Protein AF-A0A8H5HYP6-F1 (afdb_monomer_lite)

InterPro domains:
  IPR029052 Metallo-dependent phosphatase-like [G3DSA:3.60.21.10] (16-149)
  IPR029052 Metallo-dependent phosphatase-like [SSF56300] (52-148)
  IPR051693 UPF0046 metallophosphoesterase [PTHR12905] (37-146)

Structure (mmCIF, N/CA/C/O backbone):
data_AF-A0A8H5HYP6-F1
#
_entry.id   AF-A0A8H5HYP6-F1
#
loop_
_atom_site.group_PDB
_atom_site.id
_atom_site.type_symbol
_atom_site.label_atom_id
_atom_site.label_alt_id
_atom_site.label_comp_id
_atom_site.label_asym_id
_atom_site.label_entity_id
_atom_site.label_seq_id
_atom_site.pdbx_PDB_ins_code
_atom_site.Cartn_x
_atom_site.C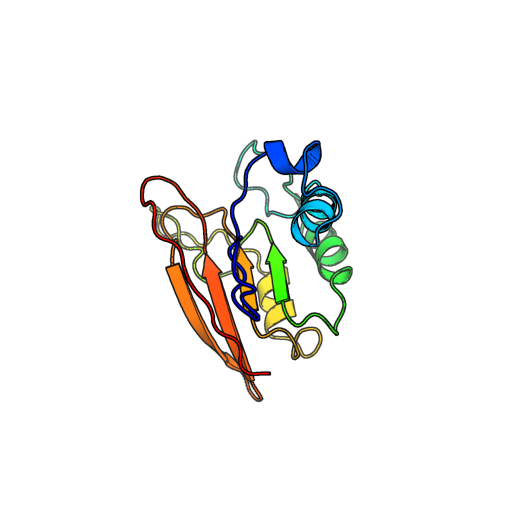artn_y
_atom_site.Cartn_z
_atom_site.occupancy
_atom_site.B_iso_or_equiv
_atom_site.auth_seq_id
_atom_site.auth_comp_id
_atom_site.auth_asym_id
_atom_site.auth_atom_id
_atom_site.pdbx_PDB_model_num
ATOM 1 N N . MET A 1 1 ? -32.760 19.272 -6.208 1.00 28.70 1 MET A N 1
ATOM 2 C CA . MET A 1 1 ? -33.193 18.276 -5.206 1.00 28.70 1 MET A CA 1
ATOM 3 C C . MET A 1 1 ? -32.388 17.006 -5.461 1.00 28.70 1 MET A C 1
ATOM 5 O O . MET A 1 1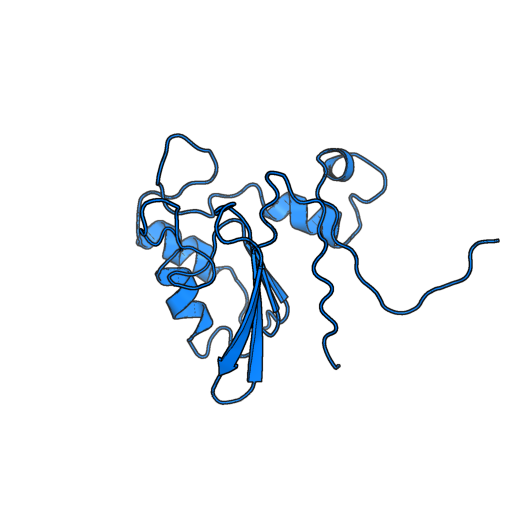 ? -32.706 16.272 -6.381 1.00 28.70 1 MET A O 1
ATOM 9 N N . LEU A 1 2 ? -31.257 16.844 -4.766 1.00 21.44 2 LEU A N 1
ATOM 10 C CA . LEU A 1 2 ? -30.327 15.718 -4.924 1.00 21.44 2 LEU A CA 1
ATOM 11 C C . LEU A 1 2 ? -30.282 14.972 -3.594 1.00 21.44 2 LEU A C 1
ATOM 13 O O . LEU A 1 2 ? -29.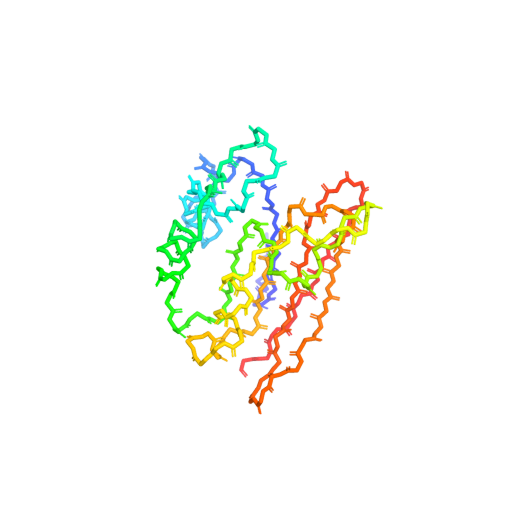960 15.542 -2.552 1.00 21.44 2 LEU A O 1
ATOM 17 N N . THR A 1 3 ? -30.717 13.724 -3.647 1.00 22.09 3 THR A N 1
ATOM 18 C CA . THR A 1 3 ? -30.974 12.865 -2.500 1.00 22.09 3 THR A CA 1
ATOM 19 C C . THR A 1 3 ? -29.663 12.415 -1.859 1.00 22.09 3 THR A C 1
ATOM 21 O O . THR A 1 3 ? -28.717 12.010 -2.532 1.00 22.09 3 THR A O 1
ATOM 24 N N . ARG A 1 4 ? -29.621 12.507 -0.530 1.00 28.45 4 ARG A N 1
ATOM 25 C CA . ARG A 1 4 ? -28.513 12.122 0.347 1.00 28.45 4 ARG A CA 1
ATOM 26 C C . ARG A 1 4 ? -28.198 10.627 0.198 1.00 28.45 4 ARG A C 1
ATOM 28 O O . ARG A 1 4 ? -29.042 9.812 0.553 1.00 28.45 4 ARG A O 1
ATOM 35 N N . PHE A 1 5 ? -26.977 10.266 -0.197 1.00 27.28 5 PHE A N 1
ATOM 36 C CA . PHE A 1 5 ? -26.463 8.904 -0.017 1.00 27.28 5 PHE A CA 1
ATOM 37 C C . PHE A 1 5 ? -25.418 8.883 1.102 1.00 27.28 5 PHE A C 1
ATOM 39 O O . PHE A 1 5 ? -24.333 9.448 0.996 1.00 27.28 5 PHE A O 1
ATOM 46 N N . LYS A 1 6 ? -25.795 8.252 2.220 1.00 31.09 6 LYS A N 1
ATOM 47 C CA . LYS A 1 6 ? -24.849 7.726 3.206 1.00 31.09 6 LYS A CA 1
ATOM 48 C C . LYS A 1 6 ? -24.131 6.538 2.550 1.00 31.09 6 LYS A C 1
ATOM 50 O O . LYS A 1 6 ? -24.820 5.638 2.087 1.00 31.09 6 LYS A O 1
ATOM 55 N N . ARG A 1 7 ? -22.795 6.528 2.644 1.00 35.84 7 ARG A N 1
ATOM 56 C CA . ARG A 1 7 ? -21.858 5.437 2.295 1.00 35.84 7 ARG A CA 1
ATOM 57 C C . ARG A 1 7 ? -21.709 5.152 0.791 1.00 35.84 7 ARG A C 1
ATOM 59 O O . ARG A 1 7 ? -22.684 4.936 0.087 1.00 35.84 7 ARG A O 1
ATOM 66 N N . GLY A 1 8 ? -20.458 5.150 0.326 1.00 29.05 8 GLY A N 1
ATOM 67 C CA . GLY A 1 8 ? -20.079 4.857 -1.060 1.00 29.05 8 GLY A CA 1
ATOM 68 C C . GLY A 1 8 ? -19.007 5.824 -1.554 1.00 29.05 8 GLY A C 1
ATOM 69 O O . GLY A 1 8 ? -19.320 6.842 -2.166 1.00 29.05 8 GLY A O 1
ATOM 70 N N . MET A 1 9 ? -17.742 5.547 -1.232 1.00 27.98 9 MET A N 1
ATOM 71 C CA . MET A 1 9 ? -16.616 6.361 -1.692 1.00 27.98 9 MET A CA 1
ATOM 72 C C . MET A 1 9 ? -16.183 5.906 -3.088 1.00 27.98 9 MET A C 1
ATOM 74 O O . MET A 1 9 ? -15.790 4.760 -3.284 1.00 27.98 9 MET A O 1
ATOM 78 N N . PHE A 1 10 ? -16.235 6.834 -4.040 1.00 28.28 10 PHE A N 1
ATOM 79 C CA . PHE A 1 10 ? -15.635 6.724 -5.367 1.00 28.28 10 PHE A CA 1
ATOM 80 C C . PHE A 1 10 ? -14.303 7.475 -5.362 1.00 28.28 10 PHE A C 1
ATOM 82 O O . PHE A 1 10 ? -14.234 8.587 -4.837 1.00 28.28 10 PHE A O 1
ATOM 89 N N . VAL A 1 11 ? -13.260 6.916 -5.979 1.00 32.00 11 VAL A N 1
ATOM 90 C CA . VAL A 1 11 ? -11.985 7.623 -6.165 1.00 32.00 11 VAL A CA 1
ATOM 91 C C . VAL A 1 11 ? -11.778 7.902 -7.650 1.00 32.00 11 VAL A C 1
ATOM 93 O O . VAL A 1 11 ? -11.619 6.990 -8.454 1.00 32.00 11 VAL A O 1
ATOM 96 N N . ILE A 1 12 ? -11.794 9.189 -8.002 1.00 32.31 12 ILE A N 1
ATOM 97 C CA . ILE A 1 12 ? -11.445 9.721 -9.323 1.00 32.31 12 ILE A CA 1
ATOM 98 C C . ILE A 1 12 ? -10.181 10.558 -9.132 1.00 32.31 12 ILE A C 1
ATOM 100 O O . ILE A 1 12 ? -10.207 11.545 -8.399 1.00 32.31 12 ILE A O 1
ATOM 104 N N . THR A 1 13 ? -9.078 10.201 -9.790 1.00 35.47 13 THR A N 1
ATOM 105 C CA . THR A 1 13 ? -7.846 10.999 -9.743 1.00 35.47 13 THR A CA 1
ATOM 106 C C . THR A 1 13 ? -7.783 11.911 -10.974 1.00 35.47 13 THR A C 1
ATOM 108 O O . THR A 1 13 ? -7.691 11.477 -12.119 1.00 35.47 13 THR A O 1
ATOM 111 N N . SER A 1 14 ? -7.896 13.222 -10.755 1.00 38.00 14 SER A N 1
ATOM 112 C CA . SER A 1 14 ? -7.672 14.253 -11.776 1.00 38.00 14 SER A CA 1
ATOM 113 C C . SER A 1 14 ? -6.966 15.442 -11.139 1.00 38.00 14 SER A C 1
ATOM 115 O O . SER A 1 14 ? -7.367 15.899 -10.068 1.00 38.00 14 SER A O 1
ATOM 117 N N . LYS A 1 15 ? -5.956 15.995 -11.829 1.00 40.00 15 LYS A N 1
ATOM 118 C CA . LYS A 1 15 ? -5.209 17.203 -11.418 1.00 40.00 15 LYS A CA 1
ATOM 119 C C . LYS A 1 15 ? -6.108 18.408 -11.089 1.00 40.00 15 LYS A C 1
ATOM 121 O O . LYS A 1 15 ? -5.671 19.310 -10.383 1.00 40.00 15 LYS A O 1
ATOM 126 N N . ARG A 1 16 ? -7.369 18.430 -11.545 1.00 38.84 16 ARG A N 1
ATOM 127 C CA . ARG A 1 16 ? -8.336 19.495 -11.215 1.00 38.84 16 ARG A CA 1
ATOM 128 C C . ARG A 1 16 ? -8.699 19.569 -9.725 1.00 38.84 16 ARG A C 1
ATOM 130 O O . ARG A 1 16 ? -9.097 20.637 -9.276 1.00 38.84 16 ARG A O 1
ATOM 137 N N . PHE A 1 17 ? -8.526 18.494 -8.951 1.00 45.41 17 PHE A N 1
ATOM 138 C CA . PHE A 1 17 ? -8.852 18.480 -7.516 1.00 45.41 17 PHE A CA 1
ATOM 139 C C . PHE A 1 17 ? -7.786 19.115 -6.614 1.00 45.41 17 PHE A C 1
ATOM 141 O O . PHE A 1 17 ? -8.057 19.353 -5.441 1.00 45.41 17 PHE A O 1
ATOM 148 N N . VAL A 1 18 ? -6.604 19.436 -7.153 1.00 45.97 18 VAL A N 1
ATOM 149 C CA . VAL A 1 18 ? -5.513 20.083 -6.398 1.00 45.97 18 VAL A CA 1
ATOM 150 C C . VAL A 1 18 ? -5.785 21.568 -6.158 1.00 45.97 18 VAL A C 1
ATOM 152 O O . VAL A 1 18 ? -5.362 22.108 -5.143 1.00 45.97 18 VAL A O 1
ATOM 155 N N . ASN A 1 19 ? -6.543 22.208 -7.055 1.00 45.78 19 ASN A N 1
ATOM 156 C CA . ASN A 1 19 ? -6.823 23.649 -7.016 1.00 45.78 19 ASN A CA 1
ATOM 157 C C . ASN A 1 19 ? -8.319 23.993 -7.192 1.00 45.78 19 ASN A C 1
ATOM 159 O O . ASN A 1 19 ? -8.665 25.162 -7.324 1.00 45.78 19 ASN A O 1
ATOM 163 N N . GLY A 1 20 ? -9.206 22.992 -7.237 1.00 51.88 20 GLY A N 1
ATOM 164 C CA . GLY A 1 20 ? -10.639 23.156 -7.513 1.00 51.88 20 GLY A CA 1
ATOM 165 C C . GLY A 1 20 ? -11.559 22.788 -6.339 1.00 51.88 20 GLY A C 1
ATOM 166 O O . GLY A 1 20 ? -11.088 22.421 -5.261 1.00 51.88 20 GLY A O 1
ATOM 167 N N . PRO A 1 21 ? -12.891 22.850 -6.521 1.00 44.88 21 PRO A N 1
ATOM 168 C CA . PRO A 1 21 ? -13.843 22.381 -5.516 1.00 44.88 21 PRO A CA 1
ATOM 169 C C . PRO A 1 21 ? -13.564 20.907 -5.181 1.00 44.88 21 PRO A C 1
ATOM 171 O O . PRO A 1 21 ? -13.686 20.029 -6.033 1.00 44.88 21 PRO A O 1
ATOM 174 N N . GLY A 1 22 ? -13.127 20.652 -3.945 1.00 50.59 22 GLY A N 1
ATOM 175 C CA . GLY A 1 22 ? -12.670 19.336 -3.491 1.00 50.59 22 GLY A CA 1
ATOM 176 C C . GLY A 1 22 ? -11.296 19.327 -2.809 1.00 50.59 22 GLY A C 1
ATOM 177 O O . GLY A 1 22 ? -10.957 18.336 -2.172 1.00 50.59 22 GLY A O 1
ATOM 178 N N . THR A 1 23 ? -10.535 20.423 -2.848 1.00 56.62 23 THR A N 1
ATOM 179 C CA . THR A 1 23 ? -9.228 20.557 -2.166 1.00 56.62 23 THR A CA 1
ATOM 180 C C . THR A 1 23 ? -9.264 20.306 -0.658 1.00 56.62 23 THR A C 1
ATOM 182 O O . THR A 1 23 ? -8.310 19.764 -0.107 1.00 56.62 23 THR A O 1
ATOM 185 N N . ASN A 1 24 ? -10.371 20.653 0.004 1.00 59.59 24 ASN A N 1
ATOM 186 C CA . ASN A 1 24 ? -10.582 20.414 1.438 1.00 59.59 24 ASN A CA 1
ATOM 187 C C . ASN A 1 24 ? -11.201 19.041 1.749 1.00 59.59 24 ASN A C 1
ATOM 189 O O . ASN A 1 24 ? -11.448 18.733 2.911 1.00 59.59 24 ASN A O 1
ATOM 193 N N . THR A 1 25 ? -11.491 18.222 0.735 1.00 58.81 25 THR A N 1
ATOM 194 C CA . THR A 1 25 ? -11.939 16.840 0.959 1.00 58.81 25 THR A CA 1
ATOM 195 C C . THR A 1 25 ? -10.754 15.971 1.367 1.00 58.81 25 THR A C 1
ATOM 197 O O . THR A 1 25 ? -9.608 16.314 1.075 1.00 58.81 25 THR A O 1
ATOM 200 N N . LEU A 1 26 ? -11.026 14.811 1.973 1.00 54.19 26 LEU A N 1
ATOM 201 C CA . LEU A 1 26 ? -10.000 13.806 2.268 1.00 54.19 26 LEU A CA 1
ATOM 202 C C . LEU A 1 26 ? -9.132 13.516 1.031 1.00 54.19 26 LEU A C 1
ATOM 204 O O . LEU A 1 26 ? -7.915 13.470 1.134 1.00 54.19 26 LEU A O 1
ATOM 208 N N . VAL A 1 27 ? -9.741 13.426 -0.156 1.00 53.25 27 VAL A N 1
ATOM 209 C CA . VAL A 1 27 ? -9.029 13.223 -1.427 1.00 53.25 27 VAL A CA 1
ATOM 210 C C . VAL A 1 27 ? -8.117 14.408 -1.762 1.00 53.25 27 VAL A C 1
ATOM 212 O O . VAL A 1 27 ? -6.961 14.203 -2.114 1.00 53.25 27 VAL A O 1
ATOM 215 N N . GLY A 1 28 ? -8.594 15.646 -1.620 1.00 53.16 28 GLY A N 1
ATOM 216 C CA . GLY A 1 28 ? -7.784 16.845 -1.868 1.00 53.16 28 GLY A CA 1
ATOM 217 C C . GLY A 1 28 ? -6.599 16.991 -0.906 1.00 53.16 28 G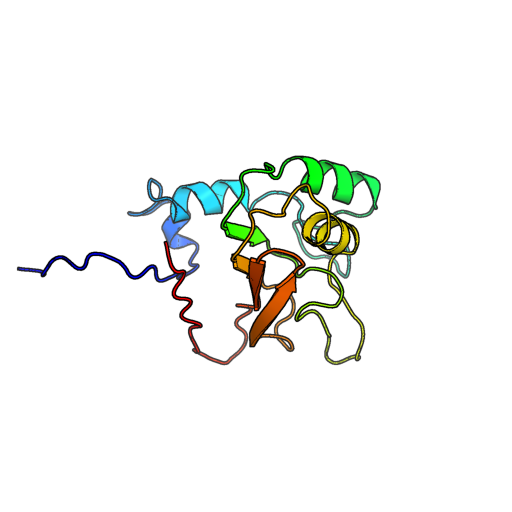LY A C 1
ATOM 218 O O . GLY A 1 28 ? -5.507 17.377 -1.322 1.00 53.16 28 GLY A O 1
ATOM 219 N N . GLN A 1 29 ? -6.783 16.611 0.361 1.00 59.16 29 GLN A N 1
ATOM 220 C CA . GLN A 1 29 ? -5.714 16.574 1.365 1.00 59.16 29 GLN A CA 1
ATOM 221 C C . GLN A 1 29 ? -4.708 15.450 1.091 1.00 59.16 29 GLN A C 1
ATOM 223 O O . GLN A 1 29 ? -3.500 15.662 1.192 1.00 59.16 29 GLN A O 1
ATOM 228 N N . LEU A 1 30 ? -5.200 14.278 0.686 1.00 56.59 30 LEU A N 1
ATOM 229 C CA . LEU A 1 30 ? -4.384 13.129 0.312 1.00 56.59 30 LEU A CA 1
ATOM 230 C C . LEU A 1 30 ? -3.501 13.433 -0.903 1.00 56.59 30 LEU A C 1
ATOM 232 O O . LEU A 1 30 ? -2.314 13.124 -0.875 1.00 56.59 30 LEU A O 1
ATOM 236 N N . VAL A 1 31 ? -4.024 14.109 -1.935 1.00 52.84 31 VAL A N 1
ATOM 237 C CA . VAL A 1 31 ? -3.229 14.481 -3.121 1.00 52.84 31 VAL A CA 1
ATOM 238 C C . VAL A 1 31 ? -2.022 15.356 -2.758 1.00 52.84 31 VAL A C 1
ATOM 240 O O . VAL A 1 31 ? -0.955 15.151 -3.328 1.00 52.84 31 VAL A O 1
ATOM 243 N N . LYS A 1 32 ? -2.130 16.243 -1.758 1.00 49.72 32 LYS A N 1
ATOM 244 C CA . LYS A 1 32 ? -0.982 17.031 -1.266 1.00 49.72 32 LYS A CA 1
ATOM 245 C C . LYS A 1 32 ? 0.108 16.177 -0.601 1.00 49.72 32 LYS A C 1
ATOM 247 O O . LYS A 1 32 ? 1.264 16.581 -0.586 1.00 49.72 32 LYS A O 1
ATOM 252 N N . HIS A 1 33 ? -0.241 15.011 -0.055 1.00 51.44 33 HIS A N 1
ATOM 253 C CA . HIS A 1 33 ? 0.719 14.062 0.523 1.00 51.44 33 HIS A CA 1
ATOM 254 C C . HIS A 1 33 ? 1.371 13.145 -0.527 1.00 51.44 33 HIS A C 1
ATOM 256 O O . HIS A 1 33 ? 2.469 12.645 -0.296 1.00 51.44 33 HIS A O 1
ATOM 262 N N . PHE A 1 34 ? 0.739 12.951 -1.692 1.00 49.84 34 PHE A N 1
ATOM 263 C CA . PHE A 1 34 ? 1.236 12.075 -2.764 1.00 49.84 34 PHE A CA 1
ATOM 264 C C . PHE A 1 34 ? 2.390 12.651 -3.598 1.00 49.84 34 PHE A C 1
ATOM 266 O O . PHE A 1 34 ? 2.951 11.932 -4.421 1.00 49.84 34 PHE A O 1
ATOM 273 N N . GLU A 1 35 ? 2.784 13.908 -3.384 1.00 49.59 35 GLU A N 1
ATOM 274 C CA . GLU A 1 35 ? 3.875 14.572 -4.119 1.00 49.59 35 GLU A CA 1
ATOM 275 C C . GLU A 1 35 ? 5.278 14.319 -3.517 1.00 49.59 35 GLU A C 1
ATOM 277 O O . GLU A 1 35 ? 6.217 15.074 -3.763 1.00 49.59 35 GLU A O 1
ATOM 282 N N . GLN A 1 36 ? 5.465 13.258 -2.726 1.00 56.41 36 GLN A N 1
ATOM 283 C CA . GLN A 1 36 ? 6.766 12.876 -2.152 1.00 56.41 36 GLN A CA 1
ATOM 284 C C . GLN A 1 36 ? 7.339 11.627 -2.839 1.00 56.41 36 GLN A C 1
ATOM 286 O O . GLN A 1 36 ? 6.598 10.844 -3.432 1.00 56.41 36 GLN A O 1
ATOM 291 N N . LYS A 1 37 ? 8.669 11.424 -2.774 1.00 57.72 37 LYS A N 1
ATOM 292 C CA . LYS A 1 37 ? 9.304 10.167 -3.219 1.00 57.72 37 LYS A CA 1
ATOM 293 C C . LYS A 1 37 ? 8.584 8.985 -2.559 1.00 57.72 37 LYS A C 1
ATOM 295 O O . LYS A 1 37 ? 8.454 8.961 -1.344 1.00 57.72 37 LYS A O 1
ATOM 300 N N . ALA A 1 38 ? 8.112 8.029 -3.354 1.00 61.88 38 ALA A N 1
ATOM 301 C CA . ALA A 1 38 ? 7.272 6.926 -2.882 1.00 61.88 38 ALA A CA 1
ATOM 302 C C . ALA A 1 38 ? 7.407 5.646 -3.732 1.00 61.88 38 ALA A C 1
ATOM 304 O O . ALA A 1 38 ? 6.594 4.726 -3.602 1.00 61.88 38 ALA A O 1
ATOM 305 N N . SER A 1 39 ? 8.409 5.574 -4.617 1.00 57.53 39 SER A N 1
ATOM 306 C CA . SER A 1 39 ? 8.593 4.439 -5.533 1.00 57.53 39 SER A CA 1
ATOM 307 C C . SER A 1 39 ? 10.050 4.014 -5.677 1.00 57.53 39 SER A C 1
ATOM 309 O O . SER A 1 39 ? 10.906 4.887 -5.733 1.00 57.53 39 SER A O 1
ATOM 311 N N . PRO A 1 40 ? 10.375 2.716 -5.787 1.00 66.94 40 PRO A N 1
ATOM 312 C CA . PRO A 1 40 ? 11.719 2.298 -6.151 1.00 66.94 40 PRO A CA 1
ATOM 313 C C . PRO A 1 40 ? 12.100 2.836 -7.531 1.00 66.94 40 PRO A C 1
ATOM 315 O O . PRO A 1 40 ? 11.266 2.934 -8.440 1.00 66.94 40 PRO A O 1
ATOM 318 N N . ARG A 1 41 ? 13.374 3.189 -7.704 1.00 70.44 41 ARG A N 1
ATOM 319 C CA . ARG A 1 41 ? 13.862 3.692 -8.984 1.00 70.44 41 ARG A CA 1
ATOM 320 C C . ARG A 1 41 ? 13.957 2.574 -10.024 1.00 70.44 41 ARG A C 1
ATOM 322 O O . ARG A 1 41 ? 14.854 1.738 -9.968 1.00 70.44 41 ARG A O 1
ATOM 329 N N . HIS A 1 42 ? 13.059 2.602 -11.006 1.00 62.72 42 HIS A N 1
ATOM 330 C CA . HIS A 1 42 ? 13.062 1.685 -12.154 1.00 62.72 42 HIS A CA 1
ATOM 331 C C . HIS A 1 42 ? 13.259 2.401 -13.497 1.00 62.72 42 HIS A C 1
ATOM 333 O O . HIS A 1 42 ? 13.482 1.748 -14.515 1.00 62.72 42 HIS A O 1
ATOM 339 N N . SER A 1 43 ? 13.178 3.735 -13.519 1.00 63.78 43 SER A N 1
ATOM 340 C CA . SER A 1 43 ? 13.284 4.543 -14.736 1.00 63.78 43 SER A CA 1
ATOM 341 C C . SER A 1 43 ? 13.733 5.977 -14.413 1.00 63.78 43 SER A C 1
ATOM 343 O O . SER A 1 43 ? 14.290 6.253 -13.350 1.00 63.78 43 SER A O 1
ATOM 345 N N . THR A 1 44 ? 13.534 6.911 -15.343 1.00 62.94 44 THR A N 1
ATOM 346 C CA . THR A 1 44 ? 13.760 8.354 -15.149 1.00 62.94 44 THR A CA 1
ATOM 347 C C . THR A 1 44 ? 12.539 9.086 -14.570 1.00 62.94 44 THR A C 1
ATOM 349 O O . THR A 1 44 ? 12.507 10.314 -14.565 1.00 62.94 44 THR A O 1
ATOM 352 N N . GLY A 1 45 ? 11.523 8.354 -14.095 1.00 54.56 45 GLY A N 1
ATOM 353 C CA . GLY A 1 45 ? 10.291 8.923 -13.544 1.00 54.56 45 GLY A CA 1
ATOM 354 C C . GLY A 1 45 ? 10.481 9.684 -12.223 1.00 54.56 45 GLY A C 1
ATOM 355 O O . GLY A 1 45 ? 11.411 9.430 -11.460 1.00 54.56 45 GLY A O 1
ATOM 356 N N . ALA A 1 46 ? 9.570 10.620 -11.945 1.00 55.31 46 ALA A N 1
ATOM 357 C CA . ALA A 1 46 ? 9.544 11.389 -10.699 1.00 55.31 46 ALA A CA 1
ATOM 358 C C . ALA A 1 46 ? 9.101 10.537 -9.491 1.00 55.31 46 ALA A C 1
ATOM 360 O O . ALA A 1 46 ? 8.547 9.450 -9.650 1.00 55.31 46 ALA A O 1
ATOM 361 N N . PHE A 1 47 ? 9.324 11.059 -8.278 1.00 62.34 47 PHE A N 1
ATOM 362 C CA . PHE A 1 47 ? 8.929 10.441 -7.001 1.00 62.34 47 PHE A CA 1
ATOM 363 C C . PHE A 1 47 ? 9.556 9.064 -6.734 1.00 62.34 47 PHE A C 1
ATOM 365 O O . PHE A 1 47 ? 8.982 8.235 -6.021 1.00 62.34 47 PHE A O 1
ATOM 372 N N . GLN A 1 48 ? 10.752 8.833 -7.279 1.00 68.12 48 GLN A N 1
ATOM 373 C CA . GLN A 1 48 ? 11.519 7.613 -7.057 1.00 68.12 48 GLN A CA 1
ATOM 374 C C . GLN A 1 48 ? 12.594 7.814 -5.972 1.00 68.12 48 GLN A C 1
ATOM 376 O O . GLN A 1 48 ? 13.278 8.839 -5.955 1.00 68.12 48 GLN A O 1
ATOM 381 N N . TYR A 1 49 ? 12.742 6.846 -5.069 1.00 71.81 49 TYR A N 1
ATOM 382 C CA . TYR A 1 49 ? 13.874 6.713 -4.152 1.00 71.81 49 TYR A CA 1
ATOM 383 C C . TYR A 1 49 ? 14.873 5.688 -4.698 1.00 71.81 49 TYR A C 1
ATOM 385 O O . TYR A 1 49 ? 14.507 4.745 -5.406 1.00 71.81 49 TYR A O 1
ATOM 393 N N . GLY A 1 50 ? 16.152 5.918 -4.419 1.00 76.06 50 GLY A N 1
ATOM 394 C CA . GLY A 1 50 ? 17.263 5.131 -4.947 1.00 76.06 50 GLY A CA 1
ATOM 395 C C . GLY A 1 50 ? 17.766 4.050 -3.996 1.00 76.06 50 GLY A C 1
ATOM 396 O O . GLY A 1 50 ? 18.410 3.116 -4.467 1.00 76.06 50 GLY A O 1
ATOM 397 N N . THR A 1 51 ? 17.486 4.162 -2.694 1.00 80.88 51 THR A N 1
ATOM 398 C CA . THR A 1 51 ? 18.045 3.257 -1.678 1.00 80.88 51 THR A CA 1
ATOM 399 C C . THR A 1 51 ? 16.987 2.670 -0.746 1.00 80.88 51 THR A C 1
ATOM 401 O O . THR A 1 51 ? 15.859 3.161 -0.646 1.00 80.88 51 THR A O 1
ATOM 404 N N . THR A 1 52 ? 17.362 1.589 -0.065 1.00 80.50 52 THR A N 1
ATOM 405 C CA . THR A 1 52 ? 16.535 0.908 0.938 1.00 80.50 52 THR A CA 1
ATOM 406 C C . THR A 1 52 ? 16.299 1.794 2.163 1.00 80.50 52 THR A C 1
ATOM 408 O O . THR A 1 52 ? 15.224 1.763 2.755 1.00 80.50 52 THR A O 1
ATOM 411 N N . GLU A 1 53 ? 17.280 2.615 2.530 1.00 83.25 53 GLU A N 1
ATOM 412 C CA . GLU A 1 53 ? 17.219 3.542 3.662 1.00 83.25 53 GLU A CA 1
ATOM 413 C C . GLU A 1 53 ? 16.176 4.631 3.406 1.00 83.25 53 GLU A C 1
ATOM 415 O O . GLU A 1 53 ? 15.293 4.826 4.237 1.00 83.25 53 GLU A O 1
ATOM 420 N N . GLU A 1 54 ? 16.189 5.250 2.217 1.00 78.50 54 GLU A N 1
ATOM 421 C CA . GLU A 1 54 ? 15.148 6.207 1.820 1.00 78.50 54 GLU A CA 1
ATOM 422 C C . GLU A 1 54 ? 13.757 5.548 1.860 1.00 78.50 54 GLU A C 1
ATOM 424 O O . GLU A 1 54 ? 12.799 6.132 2.371 1.00 78.50 54 GLU A O 1
ATOM 429 N N . ALA A 1 55 ? 13.638 4.310 1.363 1.00 75.56 55 ALA A N 1
ATOM 430 C CA . ALA A 1 55 ? 12.385 3.557 1.402 1.00 75.56 55 ALA A CA 1
ATOM 431 C C . ALA A 1 55 ? 11.891 3.341 2.841 1.00 75.56 55 ALA A C 1
ATOM 433 O O . ALA A 1 55 ? 10.705 3.521 3.125 1.00 75.56 55 ALA A O 1
ATOM 434 N N . ASN A 1 56 ? 12.794 2.971 3.751 1.00 77.56 56 ASN A N 1
ATOM 435 C CA . ASN A 1 56 ? 12.492 2.773 5.165 1.00 77.56 56 ASN A CA 1
ATOM 436 C C . ASN A 1 56 ? 12.057 4.072 5.839 1.00 77.56 56 ASN A C 1
ATOM 438 O O . ASN A 1 56 ? 11.047 4.072 6.534 1.00 77.56 56 ASN A O 1
ATOM 442 N N . GLU A 1 57 ? 12.756 5.181 5.602 1.00 76.94 57 GLU A N 1
ATOM 443 C CA . GLU A 1 57 ? 12.403 6.487 6.164 1.00 76.94 57 GLU A CA 1
ATOM 444 C C . GLU A 1 57 ? 11.025 6.967 5.703 1.00 76.94 57 GLU A C 1
ATOM 446 O O . GLU A 1 57 ? 10.250 7.495 6.502 1.00 76.94 57 GLU A O 1
ATOM 451 N N . ILE A 1 58 ? 10.700 6.772 4.422 1.00 76.56 58 ILE A N 1
ATOM 452 C CA . ILE A 1 58 ? 9.385 7.113 3.871 1.00 76.56 58 ILE A CA 1
ATOM 453 C C . ILE A 1 58 ? 8.312 6.216 4.493 1.00 76.56 58 ILE A C 1
ATOM 455 O O . ILE A 1 58 ? 7.318 6.715 5.023 1.00 76.56 58 ILE A O 1
ATOM 459 N N . ASN A 1 59 ? 8.519 4.898 4.470 1.00 74.44 59 ASN A N 1
ATOM 460 C CA . ASN A 1 59 ? 7.540 3.935 4.969 1.00 74.44 59 ASN A CA 1
ATOM 461 C C . ASN A 1 59 ? 7.338 4.052 6.487 1.00 74.44 59 ASN A C 1
ATOM 463 O O . ASN A 1 59 ? 6.220 3.865 6.962 1.00 74.44 59 ASN A O 1
ATOM 467 N N . ALA A 1 60 ? 8.372 4.417 7.250 1.00 76.62 60 ALA A N 1
ATOM 468 C CA . ALA A 1 60 ? 8.300 4.619 8.696 1.00 76.62 60 ALA A CA 1
ATOM 469 C C . ALA A 1 60 ? 7.309 5.722 9.100 1.00 76.62 60 ALA A C 1
ATOM 471 O O . ALA A 1 60 ? 6.756 5.666 10.197 1.00 76.62 60 ALA A O 1
ATOM 472 N N . ARG A 1 61 ? 7.030 6.686 8.213 1.00 79.00 61 ARG A N 1
ATOM 473 C CA . ARG A 1 61 ? 6.080 7.781 8.469 1.00 79.00 61 ARG A CA 1
ATOM 474 C C . ARG A 1 61 ? 4.620 7.338 8.454 1.00 79.00 61 ARG A C 1
ATOM 476 O O . ARG A 1 61 ? 3.770 8.083 8.932 1.00 79.00 61 ARG A O 1
ATOM 483 N N . ILE A 1 62 ? 4.305 6.164 7.905 1.00 78.12 62 ILE A N 1
ATOM 484 C CA . ILE A 1 62 ? 2.926 5.669 7.834 1.00 78.12 62 ILE A CA 1
ATOM 485 C C . ILE A 1 62 ? 2.490 5.231 9.251 1.00 78.12 62 ILE A C 1
ATOM 487 O O . ILE A 1 62 ? 3.077 4.290 9.787 1.00 78.12 62 ILE A O 1
ATOM 491 N N . PRO A 1 63 ? 1.465 5.837 9.874 1.00 82.00 63 PRO A N 1
ATOM 492 C CA . PRO A 1 63 ? 1.065 5.501 11.244 1.00 82.00 63 PRO A CA 1
ATOM 493 C C . PRO A 1 63 ? 0.582 4.051 11.398 1.00 82.00 63 PRO A C 1
ATOM 495 O O . PRO A 1 63 ? -0.020 3.495 10.480 1.00 82.00 63 PRO A O 1
ATOM 498 N N . SER A 1 64 ? 0.761 3.448 12.575 1.00 80.62 64 SER A N 1
ATOM 499 C CA . SER A 1 64 ? 0.286 2.079 12.851 1.00 80.62 64 SER A CA 1
ATOM 500 C C . SER A 1 64 ? -1.237 1.954 12.985 1.00 80.62 64 SER A C 1
ATOM 502 O O . SER A 1 64 ? -1.816 0.876 12.837 1.00 80.62 64 SER A O 1
ATOM 504 N N . SER A 1 65 ? -1.922 3.073 13.218 1.00 79.06 65 SER A N 1
ATOM 505 C CA . SER A 1 65 ? -3.384 3.181 13.202 1.00 79.06 65 SER A CA 1
ATOM 506 C C . SER A 1 65 ? -3.982 3.226 11.789 1.00 79.06 65 SER A C 1
ATOM 508 O O . SER A 1 65 ? -5.188 3.395 11.650 1.00 79.06 65 SER A O 1
ATOM 510 N N . THR A 1 66 ? -3.168 3.104 10.735 1.00 79.00 66 THR A N 1
ATOM 511 C CA . THR A 1 66 ? -3.641 3.188 9.347 1.00 79.00 66 THR A CA 1
ATOM 512 C C . THR A 1 66 ? -4.556 2.013 9.006 1.00 79.00 66 THR A C 1
ATOM 514 O O . THR A 1 66 ? -4.100 0.875 8.944 1.00 79.00 66 THR A O 1
ATOM 517 N N . GLU A 1 67 ? -5.828 2.301 8.722 1.00 82.12 67 GLU A N 1
ATOM 518 C CA . GLU A 1 67 ? -6.805 1.310 8.241 1.00 82.12 67 GLU A CA 1
ATOM 519 C C . GLU A 1 67 ? -6.893 1.244 6.712 1.00 82.12 67 GLU A C 1
ATOM 521 O O . GLU A 1 67 ? -7.130 0.180 6.134 1.00 82.12 67 GLU A O 1
ATOM 526 N N . ILE A 1 68 ? -6.676 2.384 6.052 1.00 84.12 68 ILE A N 1
ATOM 527 C CA . ILE A 1 68 ? -6.672 2.519 4.596 1.00 84.12 68 ILE A CA 1
ATOM 528 C C . ILE A 1 68 ? -5.350 3.154 4.187 1.00 84.12 68 ILE A C 1
ATOM 530 O O . ILE A 1 68 ? -5.081 4.312 4.509 1.00 84.12 68 ILE A O 1
ATOM 534 N N . LEU A 1 69 ? -4.538 2.399 3.456 1.00 83.12 69 LEU A N 1
ATOM 535 C CA . LEU A 1 69 ? -3.282 2.865 2.898 1.00 83.12 69 LEU A CA 1
ATOM 536 C C . LEU A 1 69 ? -3.462 3.163 1.414 1.00 83.12 69 LEU A C 1
ATOM 538 O O . LEU A 1 69 ? -4.077 2.395 0.676 1.00 83.12 69 LEU A O 1
ATOM 542 N N . ILE A 1 70 ? -2.888 4.268 0.958 1.00 84.62 70 ILE A N 1
ATOM 543 C CA . ILE A 1 70 ? -2.809 4.574 -0.463 1.00 84.62 70 ILE A CA 1
ATOM 544 C C . ILE A 1 70 ? -1.351 4.910 -0.779 1.00 84.62 70 ILE A C 1
ATOM 546 O O . ILE A 1 70 ? -0.748 5.736 -0.098 1.00 84.62 70 ILE A O 1
ATOM 550 N N . THR A 1 71 ? -0.769 4.262 -1.786 1.00 78.50 71 THR A N 1
ATOM 551 C CA . THR A 1 71 ? 0.607 4.511 -2.257 1.00 78.50 71 THR A CA 1
ATOM 552 C C . THR A 1 71 ? 0.631 4.587 -3.776 1.00 78.50 71 THR A C 1
ATOM 554 O O . THR A 1 71 ? -0.266 4.089 -4.441 1.00 78.50 71 THR A O 1
ATOM 557 N N . HIS A 1 72 ? 1.654 5.198 -4.377 1.00 82.94 72 HIS A N 1
ATOM 558 C CA . HIS A 1 72 ? 1.815 5.066 -5.829 1.00 82.94 72 HIS A CA 1
ATOM 559 C C . HIS A 1 72 ? 2.264 3.645 -6.199 1.00 82.94 72 HIS A C 1
ATOM 561 O O . HIS A 1 72 ? 1.695 3.015 -7.088 1.00 82.94 72 HIS A O 1
ATOM 567 N N . THR A 1 73 ? 3.263 3.138 -5.476 1.00 82.12 73 THR A N 1
ATOM 568 C CA . THR A 1 73 ? 3.921 1.858 -5.756 1.00 82.12 73 THR A CA 1
ATOM 569 C C . THR A 1 73 ? 3.185 0.693 -5.112 1.00 82.12 73 THR A C 1
ATOM 571 O O . THR A 1 73 ? 2.805 0.811 -3.942 1.00 82.12 73 THR A O 1
ATOM 574 N N . PRO A 1 74 ? 3.047 -0.445 -5.812 1.00 90.44 74 PRO A N 1
ATOM 575 C CA . PRO A 1 74 ? 2.576 -1.676 -5.200 1.00 90.44 74 PRO A CA 1
ATOM 576 C C . PRO A 1 74 ? 3.574 -2.225 -4.162 1.00 90.44 74 PRO A C 1
ATOM 578 O O . PRO A 1 74 ? 4.786 -1.997 -4.269 1.00 90.44 74 PRO A O 1
ATOM 581 N N . PRO A 1 75 ? 3.114 -3.002 -3.169 1.00 93.75 75 PRO A N 1
ATOM 582 C CA . PRO A 1 75 ? 4.004 -3.857 -2.396 1.00 93.75 75 PRO A CA 1
ATOM 583 C C . PRO A 1 75 ? 4.624 -4.929 -3.297 1.00 93.75 75 PRO A C 1
ATOM 585 O O . PRO A 1 75 ? 4.006 -5.401 -4.253 1.00 93.75 75 PRO A O 1
ATOM 588 N N . TYR A 1 76 ? 5.846 -5.348 -2.978 1.00 95.19 76 TYR A N 1
ATOM 589 C CA . TYR A 1 76 ? 6.499 -6.453 -3.676 1.00 95.19 76 TYR A CA 1
ATOM 590 C C . TYR A 1 76 ? 5.614 -7.708 -3.682 1.00 95.19 76 TYR A C 1
ATOM 592 O O . TYR A 1 76 ? 5.052 -8.084 -2.653 1.00 95.19 76 TYR A O 1
ATOM 600 N N . ARG A 1 77 ? 5.500 -8.353 -4.850 1.00 95.56 77 ARG A N 1
ATOM 601 C CA . ARG A 1 77 ? 4.658 -9.539 -5.107 1.00 95.56 77 ARG A CA 1
ATOM 602 C C . ARG A 1 77 ? 3.150 -9.342 -4.934 1.00 95.56 77 ARG A C 1
ATOM 604 O O . ARG A 1 77 ? 2.415 -10.324 -4.954 1.00 95.56 77 ARG A O 1
ATOM 611 N N . THR A 1 78 ? 2.672 -8.105 -4.834 1.00 95.94 78 THR A N 1
ATOM 612 C CA . THR A 1 78 ? 1.242 -7.799 -4.718 1.00 95.94 78 THR A CA 1
ATOM 613 C C . THR A 1 78 ? 0.808 -6.956 -5.909 1.00 95.94 78 THR A C 1
ATOM 615 O O . THR A 1 78 ? 1.015 -5.747 -5.919 1.00 95.94 78 THR A O 1
ATOM 618 N N . LEU A 1 79 ? 0.209 -7.592 -6.924 1.00 94.12 79 LEU A N 1
ATOM 619 C CA . LEU A 1 79 ? -0.252 -6.918 -8.151 1.00 94.12 79 LEU A CA 1
ATOM 620 C C . LEU A 1 79 ? 0.825 -5.998 -8.775 1.00 94.12 79 LEU A C 1
ATOM 622 O O . LEU A 1 79 ? 0.541 -4.882 -9.205 1.00 94.12 79 LEU A O 1
ATOM 626 N N . ASP A 1 80 ? 2.072 -6.475 -8.819 1.00 95.12 80 ASP A N 1
ATOM 627 C CA . ASP A 1 80 ? 3.267 -5.701 -9.188 1.00 95.12 80 ASP A CA 1
ATOM 628 C C . ASP A 1 80 ? 4.094 -6.336 -10.322 1.00 95.12 80 ASP A C 1
ATOM 630 O O . ASP A 1 80 ? 5.241 -5.946 -10.568 1.00 95.12 80 ASP A O 1
ATOM 634 N N . LYS A 1 81 ? 3.547 -7.367 -10.974 1.00 94.75 81 LYS A N 1
ATOM 635 C CA . LYS A 1 81 ? 4.243 -8.117 -12.018 1.00 94.75 81 LYS A CA 1
ATOM 636 C C . LYS A 1 81 ? 4.169 -7.366 -13.341 1.00 94.75 81 LYS A C 1
ATOM 638 O O . LYS A 1 81 ? 3.088 -7.069 -13.833 1.00 94.75 81 LYS A O 1
ATOM 643 N N . THR A 1 82 ? 5.329 -7.114 -13.925 1.00 92.19 82 THR A N 1
ATOM 644 C CA . THR A 1 82 ? 5.448 -6.460 -15.228 1.00 92.19 82 THR A CA 1
ATOM 645 C C . THR A 1 82 ? 5.255 -7.442 -16.394 1.00 92.19 82 THR A C 1
ATOM 647 O O . THR A 1 82 ? 5.356 -8.657 -16.210 1.00 92.19 82 THR A O 1
ATOM 650 N N . HIS A 1 83 ? 5.087 -6.944 -17.622 1.00 89.56 83 HIS A N 1
ATOM 651 C CA . HIS A 1 83 ? 5.030 -7.725 -18.862 1.00 89.56 83 HIS A CA 1
ATOM 652 C C . HIS A 1 83 ? 6.290 -8.572 -19.069 1.00 89.56 83 HIS A C 1
ATOM 654 O O . HIS A 1 83 ? 6.223 -9.661 -19.630 1.00 89.56 83 HIS A O 1
ATOM 660 N N . SER A 1 84 ? 7.435 -8.102 -18.560 1.00 91.06 84 SER A N 1
ATOM 661 C CA . SER A 1 84 ? 8.701 -8.848 -18.563 1.00 91.06 84 SER A CA 1
ATOM 662 C C . SER A 1 84 ? 8.759 -9.979 -17.524 1.00 91.06 84 SER A C 1
ATOM 664 O O . SER A 1 84 ? 9.780 -10.648 -17.383 1.00 91.06 84 SER A O 1
ATOM 666 N N . GLY A 1 85 ? 7.692 -10.165 -16.743 1.00 91.94 85 GLY A N 1
ATOM 667 C CA . GLY A 1 85 ? 7.602 -11.139 -15.661 1.00 91.94 85 GLY A CA 1
ATOM 668 C C . GLY A 1 85 ? 8.305 -10.723 -14.367 1.00 91.94 85 GLY A C 1
ATOM 669 O O . GLY A 1 85 ? 8.235 -11.461 -13.386 1.00 91.94 85 GLY A O 1
ATOM 670 N N . LYS A 1 86 ? 8.956 -9.553 -14.338 1.00 93.81 86 LYS A N 1
ATOM 671 C CA . LYS A 1 86 ? 9.659 -9.025 -13.162 1.00 93.81 86 LYS A CA 1
ATOM 672 C C . LYS A 1 86 ? 8.698 -8.337 -12.198 1.00 93.81 86 LYS A C 1
ATOM 674 O O . LYS A 1 86 ? 7.759 -7.678 -12.638 1.00 93.81 86 LYS A O 1
ATOM 679 N N . HIS A 1 87 ? 8.983 -8.447 -10.907 1.00 94.31 87 HIS A N 1
ATOM 680 C CA . HIS A 1 87 ? 8.289 -7.737 -9.834 1.00 94.31 87 HIS A CA 1
ATOM 681 C C . HIS A 1 87 ? 8.913 -6.357 -9.611 1.00 94.31 87 HIS A C 1
ATOM 683 O O . HIS A 1 87 ? 10.124 -6.265 -9.397 1.00 94.31 87 HIS A O 1
ATOM 689 N N . ALA A 1 88 ? 8.093 -5.308 -9.674 1.00 90.56 88 ALA A N 1
ATOM 690 C CA . ALA A 1 88 ? 8.507 -3.909 -9.519 1.00 90.56 88 ALA A CA 1
ATOM 691 C C . ALA A 1 88 ? 7.958 -3.255 -8.234 1.00 90.56 88 ALA A C 1
ATOM 693 O O . ALA A 1 88 ? 8.051 -2.042 -8.052 1.00 90.56 88 ALA A O 1
ATOM 694 N N . GLY A 1 89 ? 7.352 -4.041 -7.340 1.00 89.06 89 GLY A N 1
ATOM 695 C CA . GLY A 1 89 ? 6.855 -3.544 -6.065 1.00 89.06 89 GLY A CA 1
ATOM 696 C C . GLY A 1 89 ? 7.957 -3.305 -5.032 1.00 89.06 89 GLY A C 1
ATOM 697 O O . GLY A 1 89 ? 9.065 -3.841 -5.110 1.00 89.06 89 GLY A O 1
ATOM 698 N N . CYS A 1 90 ? 7.635 -2.506 -4.018 1.00 89.94 90 CYS A N 1
ATOM 699 C CA . CYS A 1 90 ? 8.541 -2.185 -2.919 1.00 89.94 90 CYS A CA 1
ATOM 700 C C . CYS A 1 90 ? 8.601 -3.324 -1.886 1.00 89.94 90 CYS A C 1
ATOM 702 O O . CYS A 1 90 ? 7.578 -3.704 -1.311 1.00 89.94 90 CYS A O 1
ATOM 704 N N . ARG A 1 91 ? 9.808 -3.840 -1.613 1.00 92.38 91 ARG A N 1
ATOM 705 C CA . ARG A 1 91 ? 10.039 -4.897 -0.607 1.00 92.38 91 ARG A CA 1
ATOM 706 C C . ARG A 1 91 ? 9.784 -4.402 0.813 1.00 92.38 91 ARG A C 1
ATOM 708 O O . ARG A 1 91 ? 9.004 -5.020 1.521 1.00 92.38 91 ARG A O 1
ATOM 715 N N . ASN A 1 92 ? 10.330 -3.242 1.174 1.00 89.44 92 ASN A N 1
ATOM 716 C CA . ASN A 1 92 ? 10.155 -2.633 2.498 1.00 89.44 92 ASN A CA 1
ATOM 717 C C . ASN A 1 92 ? 8.678 -2.359 2.821 1.00 89.44 92 ASN A C 1
ATOM 719 O O . ASN A 1 92 ? 8.240 -2.513 3.957 1.00 89.44 92 ASN A O 1
ATOM 723 N N . LEU A 1 93 ? 7.892 -1.968 1.812 1.00 88.12 93 LEU A N 1
ATOM 724 C CA . LEU A 1 93 ? 6.456 -1.757 1.968 1.00 88.12 93 LEU A CA 1
ATOM 725 C C . LEU A 1 93 ? 5.724 -3.081 2.204 1.00 88.12 93 LEU A C 1
ATOM 727 O O . LEU A 1 93 ? 4.862 -3.141 3.074 1.00 88.12 93 LEU A O 1
ATOM 731 N N . ALA A 1 94 ? 6.076 -4.136 1.461 1.00 92.88 94 ALA A N 1
ATOM 732 C CA . ALA A 1 94 ? 5.520 -5.470 1.680 1.00 92.88 94 ALA A CA 1
ATOM 733 C C . ALA A 1 94 ? 5.863 -5.997 3.082 1.00 92.88 94 ALA A C 1
ATOM 735 O O . ALA A 1 94 ? 4.967 -6.433 3.796 1.00 92.88 94 ALA A O 1
ATOM 736 N N . GLU A 1 95 ? 7.122 -5.874 3.510 1.00 92.75 95 GLU A N 1
ATOM 737 C CA . GLU A 1 95 ? 7.574 -6.267 4.851 1.00 92.75 95 GLU A CA 1
ATOM 738 C C . GLU A 1 95 ? 6.782 -5.543 5.944 1.00 92.75 95 GLU A C 1
ATOM 740 O O . GLU A 1 95 ? 6.242 -6.180 6.851 1.00 92.75 95 GLU A O 1
ATOM 745 N N . ARG A 1 96 ? 6.619 -4.222 5.819 1.00 89.06 96 ARG A N 1
ATOM 746 C CA . ARG A 1 96 ? 5.857 -3.417 6.780 1.00 89.06 96 ARG A CA 1
ATOM 747 C C . ARG A 1 96 ? 4.358 -3.713 6.763 1.00 89.06 96 ARG A C 1
ATOM 749 O O . ARG A 1 96 ? 3.709 -3.634 7.799 1.00 89.06 96 ARG A O 1
ATOM 756 N N . LEU A 1 97 ? 3.794 -4.061 5.606 1.00 90.25 97 LEU A N 1
ATOM 757 C CA . LEU A 1 97 ? 2.408 -4.520 5.513 1.00 90.25 97 LEU A CA 1
ATOM 758 C C . LEU A 1 97 ? 2.218 -5.881 6.167 1.00 90.25 97 LEU A C 1
ATOM 760 O O . LEU A 1 97 ? 1.161 -6.110 6.735 1.00 90.25 97 LEU A O 1
ATOM 764 N N . THR A 1 98 ? 3.215 -6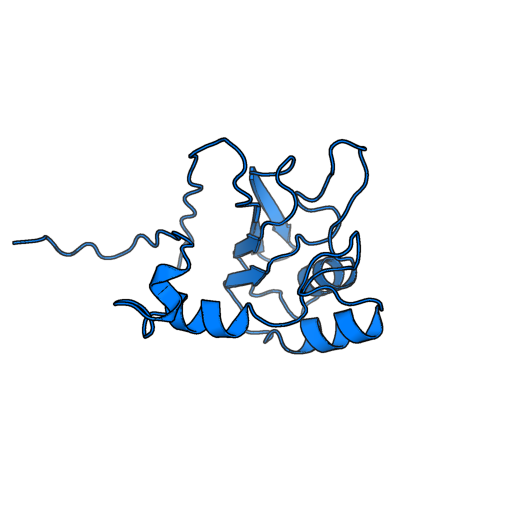.765 6.117 1.00 90.69 98 THR A N 1
ATOM 765 C CA . THR A 1 98 ? 3.164 -8.060 6.809 1.00 90.69 98 THR A CA 1
ATOM 766 C C . THR A 1 98 ? 3.486 -7.962 8.300 1.00 90.69 98 THR A C 1
ATOM 768 O O . THR A 1 98 ? 3.070 -8.836 9.055 1.00 90.69 98 THR A O 1
ATOM 771 N N . SER A 1 99 ? 4.169 -6.902 8.745 1.00 89.50 99 SER A N 1
ATOM 772 C CA . SER A 1 99 ? 4.511 -6.699 10.154 1.00 89.50 99 SER A CA 1
ATOM 773 C C . SER A 1 99 ? 3.290 -6.339 11.012 1.00 89.50 99 SER A C 1
ATOM 775 O O . SER A 1 99 ? 2.207 -5.987 10.523 1.00 89.50 99 SER A O 1
ATOM 777 N N . ASN A 1 100 ? 3.489 -6.378 12.333 1.00 87.50 100 ASN A N 1
ATOM 778 C CA . ASN A 1 100 ? 2.504 -5.922 13.312 1.00 87.50 100 ASN A CA 1
ATOM 779 C C . ASN A 1 100 ? 2.243 -4.407 13.255 1.00 87.50 100 ASN A C 1
ATOM 781 O O . ASN A 1 100 ? 1.233 -3.955 13.800 1.00 87.50 100 ASN A O 1
ATOM 785 N N . ASP A 1 101 ? 3.101 -3.632 12.584 1.00 87.56 101 ASP A N 1
ATOM 786 C CA . ASP A 1 101 ? 2.977 -2.174 12.514 1.00 87.56 101 ASP A CA 1
ATOM 787 C C . ASP A 1 101 ? 1.733 -1.756 11.737 1.00 87.56 101 ASP A C 1
ATOM 789 O O . ASP A 1 101 ? 1.078 -0.791 12.107 1.00 87.56 101 ASP A O 1
ATOM 793 N N . LEU A 1 102 ? 1.379 -2.489 10.678 1.00 87.31 102 LEU A N 1
ATOM 794 C CA . LEU A 1 102 ? 0.225 -2.189 9.826 1.00 87.31 102 LEU A CA 1
ATOM 795 C C . LEU A 1 102 ? -0.877 -3.243 9.932 1.00 87.31 102 LEU A C 1
ATOM 797 O O . LEU A 1 102 ? -1.626 -3.457 8.980 1.00 87.31 102 LEU A O 1
ATOM 801 N N . LYS A 1 103 ? -1.012 -3.907 11.084 1.00 90.50 103 LYS A N 1
ATOM 802 C CA . LYS A 1 103 ? -2.060 -4.922 11.308 1.00 90.50 103 LYS A CA 1
ATOM 803 C C . LYS A 1 103 ? -3.490 -4.391 11.158 1.00 90.50 103 LYS A C 1
ATOM 805 O O . LYS A 1 103 ? -4.385 -5.159 10.838 1.00 90.50 103 LYS A O 1
ATOM 810 N N . ASN A 1 104 ? -3.691 -3.087 11.360 1.00 84.56 104 ASN A N 1
ATOM 811 C CA . ASN A 1 104 ? -4.997 -2.439 11.220 1.00 84.56 104 ASN A CA 1
ATOM 812 C C . ASN A 1 104 ? -5.346 -2.120 9.760 1.00 84.56 104 ASN A C 1
ATOM 814 O O . ASN A 1 104 ? -6.493 -1.795 9.471 1.00 84.56 104 ASN A O 1
ATOM 818 N N . CYS A 1 105 ? -4.382 -2.205 8.836 1.00 86.75 105 CYS A N 1
ATOM 819 C CA . CYS A 1 105 ? -4.604 -1.891 7.432 1.00 86.75 105 CYS A CA 1
ATOM 820 C C . CYS A 1 105 ? -5.444 -2.990 6.776 1.00 86.75 105 CYS A C 1
ATOM 822 O O . CYS A 1 105 ? -4.996 -4.131 6.647 1.00 86.75 105 CYS A O 1
ATOM 824 N N . ARG A 1 106 ? -6.646 -2.615 6.333 1.00 88.69 106 ARG A N 1
ATOM 825 C CA . ARG A 1 106 ? -7.652 -3.493 5.716 1.00 88.69 106 ARG A CA 1
ATOM 826 C C . ARG A 1 106 ? -7.821 -3.239 4.223 1.00 88.69 106 ARG A C 1
ATOM 828 O O . ARG A 1 106 ? -8.299 -4.110 3.502 1.00 88.69 106 ARG A O 1
ATOM 835 N N . LEU A 1 107 ? -7.412 -2.063 3.749 1.00 89.75 107 LEU A N 1
ATOM 836 C CA . LEU A 1 107 ? -7.417 -1.704 2.335 1.00 89.75 107 LEU A CA 1
ATOM 837 C C . LEU A 1 107 ? -6.112 -1.006 1.964 1.00 89.75 107 LEU A C 1
ATOM 839 O O . LEU A 1 107 ? -5.760 0.010 2.557 1.00 89.75 107 LEU A O 1
ATOM 843 N N . HIS A 1 108 ? -5.431 -1.515 0.942 1.00 92.12 108 HIS A N 1
ATOM 844 C CA . HIS A 1 108 ? -4.278 -0.869 0.333 1.00 92.12 108 HIS A CA 1
ATOM 845 C C . HIS A 1 108 ? -4.541 -0.617 -1.151 1.00 92.12 108 HIS A C 1
ATOM 847 O O . HIS A 1 108 ? -4.655 -1.554 -1.937 1.00 92.12 108 HIS A O 1
ATOM 853 N N . VAL A 1 109 ? -4.645 0.655 -1.536 1.00 89.19 109 VAL A N 1
ATOM 854 C CA . VAL A 1 109 ? -4.840 1.066 -2.932 1.00 89.19 109 VAL A CA 1
ATOM 855 C C . VAL A 1 109 ? -3.538 1.614 -3.494 1.00 89.19 109 VAL A C 1
ATOM 857 O O . VAL A 1 109 ? -2.890 2.465 -2.888 1.00 89.19 109 VAL A O 1
ATOM 860 N N . PHE A 1 110 ? -3.158 1.154 -4.675 1.00 88.69 110 PHE A N 1
ATOM 861 C CA . PHE A 1 110 ? -1.941 1.580 -5.347 1.00 88.69 110 PHE A CA 1
ATOM 862 C C . PHE A 1 110 ? -2.080 1.551 -6.865 1.00 88.69 110 PHE A C 1
ATOM 864 O O . PHE A 1 110 ? -3.163 1.308 -7.394 1.00 88.69 110 PHE A O 1
ATOM 871 N N . GLY A 1 111 ? -1.005 1.875 -7.580 1.00 83.75 111 GLY A N 1
ATOM 872 C CA . GLY A 1 111 ? -0.993 1.913 -9.036 1.00 83.75 111 GLY A CA 1
ATOM 873 C C . GLY A 1 111 ? 0.352 1.486 -9.606 1.00 83.75 111 GLY A C 1
ATOM 874 O O . GLY A 1 111 ? 0.870 0.424 -9.274 1.00 83.75 111 GLY A O 1
ATOM 875 N N . HIS A 1 112 ? 0.909 2.331 -10.474 1.00 84.31 112 HIS A N 1
ATOM 876 C CA . HIS A 1 112 ? 2.220 2.194 -11.117 1.00 84.31 112 HIS A CA 1
ATOM 877 C C . HIS A 1 112 ? 2.344 1.076 -12.166 1.00 84.31 112 HIS A C 1
ATOM 879 O O . HIS A 1 112 ? 2.816 1.339 -13.269 1.00 84.31 112 HIS A O 1
ATOM 885 N N . ILE A 1 113 ? 1.896 -0.145 -11.871 1.00 87.62 113 ILE A N 1
ATOM 886 C CA . ILE A 1 113 ? 2.069 -1.302 -12.761 1.00 87.62 113 ILE A CA 1
ATOM 887 C C . ILE A 1 113 ? 0.769 -1.569 -13.514 1.00 87.62 113 ILE A C 1
ATOM 889 O O . ILE A 1 113 ? -0.117 -2.272 -13.034 1.00 87.62 113 ILE A O 1
ATOM 893 N N . HIS A 1 114 ? 0.643 -0.960 -14.691 1.00 87.56 114 HIS A N 1
ATOM 894 C CA . HIS A 1 114 ? -0.587 -0.939 -15.484 1.00 87.56 114 HIS A CA 1
ATOM 895 C C . HIS A 1 114 ? -1.031 -2.337 -15.937 1.00 87.56 114 HIS A C 1
ATOM 897 O O . HIS A 1 114 ? -2.228 -2.622 -15.967 1.00 87.56 114 HIS A O 1
ATOM 903 N N . GLU A 1 115 ? -0.086 -3.225 -16.246 1.00 87.31 115 GLU A N 1
ATOM 904 C CA . GLU A 1 115 ? -0.380 -4.609 -16.629 1.00 87.31 115 GLU A CA 1
ATOM 905 C C . GLU A 1 115 ? -0.868 -5.502 -15.483 1.00 87.31 115 GLU A C 1
ATOM 907 O O . GLU A 1 115 ? -1.449 -6.555 -15.741 1.00 87.31 115 GLU A O 1
ATOM 912 N N . ALA A 1 116 ? -0.676 -5.082 -14.231 1.00 90.06 116 ALA A N 1
ATOM 913 C CA . ALA A 1 116 ? -1.102 -5.819 -13.044 1.00 90.06 116 ALA A CA 1
ATOM 914 C C . ALA A 1 116 ? -2.318 -5.180 -12.351 1.00 90.06 116 ALA A C 1
ATOM 916 O O . ALA A 1 116 ? -2.563 -5.438 -11.173 1.00 90.06 116 ALA A O 1
ATOM 917 N N . ALA A 1 117 ? -3.081 -4.347 -13.067 1.00 89.62 117 ALA A N 1
ATOM 918 C CA . ALA A 1 117 ? -4.314 -3.756 -12.560 1.00 89.62 117 ALA A CA 1
ATOM 919 C C . ALA A 1 117 ? -5.323 -4.836 -12.127 1.00 89.62 117 ALA A C 1
ATOM 921 O O . ALA A 1 117 ? -5.549 -5.819 -12.837 1.00 89.62 117 ALA A O 1
ATOM 922 N N . GLY A 1 118 ? -5.957 -4.641 -10.973 1.00 89.44 118 GLY A N 1
ATOM 923 C CA . GLY A 1 118 ? -6.871 -5.620 -10.394 1.00 89.44 118 GLY A CA 1
ATOM 924 C C . GLY A 1 118 ? -7.060 -5.445 -8.893 1.00 89.44 118 GLY A C 1
ATOM 925 O O . GLY A 1 118 ? -6.628 -4.453 -8.305 1.00 89.44 118 GLY A O 1
ATOM 926 N N . ALA A 1 119 ? -7.710 -6.426 -8.275 1.00 92.62 119 ALA A N 1
ATOM 927 C CA . ALA A 1 119 ? -7.899 -6.490 -6.835 1.00 92.62 119 ALA A CA 1
ATOM 928 C C . ALA A 1 119 ? -7.725 -7.928 -6.345 1.00 92.62 119 ALA A C 1
ATOM 930 O O . ALA A 1 119 ? -8.155 -8.865 -7.019 1.00 92.62 119 ALA A O 1
ATOM 931 N N . ILE A 1 120 ? -7.108 -8.085 -5.177 1.00 94.12 120 ILE A N 1
ATOM 932 C CA . ILE A 1 120 ? -6.978 -9.363 -4.475 1.00 94.12 120 ILE A CA 1
ATOM 933 C C . ILE A 1 120 ? -7.279 -9.173 -2.990 1.00 94.12 120 ILE A C 1
ATOM 935 O O . ILE A 1 120 ? -7.085 -8.087 -2.442 1.00 94.12 120 ILE A O 1
ATOM 939 N N . ILE A 1 121 ? -7.741 -10.240 -2.347 1.00 92.81 121 ILE A N 1
ATOM 940 C CA . ILE A 1 121 ? -7.863 -10.328 -0.893 1.00 92.81 121 ILE A CA 1
ATOM 941 C C . ILE A 1 121 ? -6.704 -11.193 -0.411 1.00 92.81 121 ILE A C 1
ATOM 943 O O . ILE A 1 121 ? -6.432 -12.243 -0.991 1.00 92.81 121 ILE A O 1
ATOM 947 N N . MET A 1 122 ? -5.993 -10.714 0.602 1.00 92.00 122 MET A N 1
ATOM 948 C CA . MET A 1 122 ? -4.890 -11.427 1.231 1.00 92.00 122 MET A CA 1
ATOM 949 C C . MET A 1 122 ? -5.257 -11.719 2.679 1.00 92.00 122 MET A C 1
ATOM 951 O O . MET A 1 122 ? -5.533 -10.791 3.446 1.00 92.00 122 MET A O 1
ATOM 955 N N . ASP A 1 123 ? -5.221 -12.994 3.045 1.00 90.00 123 ASP A N 1
ATOM 956 C CA . ASP A 1 123 ? -5.412 -13.423 4.424 1.00 90.00 123 ASP A CA 1
ATOM 957 C C . ASP A 1 123 ? -4.219 -12.995 5.285 1.00 90.00 123 ASP A C 1
ATOM 959 O O . ASP A 1 123 ? -3.054 -13.124 4.895 1.00 90.00 123 ASP A O 1
ATOM 963 N N . ARG A 1 124 ? -4.510 -12.484 6.481 1.00 85.69 124 ARG A N 1
ATOM 964 C CA . ARG A 1 124 ? -3.536 -12.211 7.544 1.00 85.69 124 ARG A CA 1
ATOM 965 C C . ARG A 1 124 ? -4.022 -12.882 8.824 1.00 85.69 124 ARG A C 1
ATOM 967 O O . ARG A 1 124 ? -5.203 -13.180 8.955 1.00 85.69 124 ARG A O 1
ATOM 974 N N . GLU A 1 125 ? -3.130 -13.071 9.795 1.00 80.25 125 GLU A N 1
ATOM 975 C CA . GLU A 1 125 ? -3.422 -13.831 11.028 1.00 80.25 125 GLU A CA 1
ATOM 976 C C . GLU A 1 125 ? -4.717 -13.415 11.751 1.00 80.25 125 GLU A C 1
ATOM 978 O O . GLU A 1 125 ? -5.366 -14.249 12.381 1.00 80.25 125 GLU A O 1
ATOM 983 N N . HIS A 1 126 ? -5.110 -12.139 11.668 1.00 76.88 126 HIS A N 1
ATOM 984 C CA . HIS A 1 126 ? -6.264 -11.596 12.395 1.00 76.88 126 HIS A CA 1
ATOM 985 C C . HIS A 1 126 ? -7.219 -10.747 11.542 1.00 76.88 126 HIS A C 1
ATOM 987 O O . HIS A 1 126 ? -8.169 -10.179 12.077 1.00 76.88 126 HIS A O 1
ATOM 993 N N . THR A 1 127 ? -6.960 -10.597 10.241 1.00 83.50 127 THR A N 1
ATOM 994 C CA . THR A 1 127 ? -7.751 -9.731 9.353 1.00 83.50 127 THR A CA 1
ATOM 995 C C . THR A 1 127 ? -7.511 -10.092 7.892 1.00 83.50 127 THR A C 1
ATOM 997 O O . THR A 1 127 ? -6.560 -10.789 7.559 1.00 83.50 127 THR A O 1
ATOM 1000 N N . GLU A 1 128 ? -8.327 -9.542 7.006 1.00 88.56 128 GLU A N 1
ATOM 1001 C CA . GLU A 1 128 ? -8.081 -9.538 5.569 1.00 88.56 128 GLU A CA 1
ATOM 1002 C C . GLU A 1 128 ? -7.488 -8.186 5.154 1.00 88.56 128 GLU A C 1
ATOM 1004 O O . GLU A 1 128 ? -7.833 -7.139 5.716 1.00 88.56 128 GLU A O 1
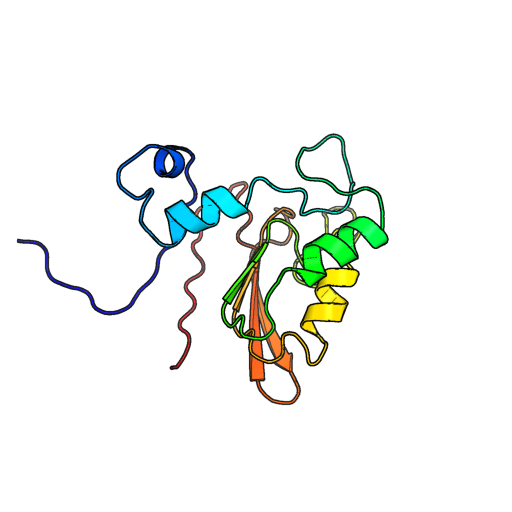ATOM 1009 N N . LEU A 1 129 ? -6.606 -8.205 4.155 1.00 91.81 129 LEU A N 1
ATOM 1010 C CA . LEU A 1 129 ? -6.145 -7.015 3.449 1.00 91.81 129 LEU A CA 1
ATOM 1011 C C . LEU A 1 129 ? -6.629 -7.070 2.001 1.00 91.81 129 LEU A C 1
ATOM 1013 O O . LEU A 1 129 ? -6.208 -7.922 1.220 1.00 91.81 129 LEU A O 1
ATOM 1017 N N . VAL A 1 130 ? -7.480 -6.120 1.626 1.00 93.56 130 VAL A N 1
ATOM 1018 C CA . VAL A 1 130 ? -7.863 -5.898 0.233 1.00 93.56 130 VAL A CA 1
ATOM 1019 C C . VAL A 1 130 ? -6.776 -5.058 -0.434 1.00 93.56 130 VAL A C 1
ATOM 1021 O O . VAL A 1 130 ? -6.576 -3.900 -0.073 1.00 93.56 130 VAL A O 1
ATOM 1024 N N . ALA A 1 131 ? -6.068 -5.624 -1.407 1.00 94.75 131 ALA A N 1
ATOM 1025 C CA . ALA A 1 131 ? -5.062 -4.923 -2.197 1.00 94.75 131 ALA A CA 1
ATOM 1026 C C . ALA A 1 131 ? -5.617 -4.599 -3.586 1.00 94.75 131 ALA A C 1
ATOM 1028 O O . ALA A 1 131 ? -6.089 -5.490 -4.293 1.00 94.75 131 ALA A O 1
ATOM 1029 N N . VAL A 1 132 ? -5.556 -3.328 -3.986 1.00 93.38 132 VAL A N 1
ATOM 1030 C CA . VAL A 1 132 ? -6.124 -2.843 -5.248 1.00 93.38 132 VAL A CA 1
ATOM 1031 C C . VAL A 1 132 ? -5.064 -2.105 -6.049 1.00 93.38 132 VAL A C 1
ATOM 1033 O O . VAL A 1 132 ? -4.658 -1.005 -5.681 1.00 93.38 132 VAL A O 1
ATOM 1036 N N . ASN A 1 133 ? -4.682 -2.668 -7.193 1.00 91.44 133 ASN A N 1
ATOM 1037 C CA . ASN A 1 133 ? -3.938 -1.944 -8.213 1.00 91.44 133 ASN A CA 1
ATOM 1038 C C . ASN A 1 133 ? -4.929 -1.240 -9.151 1.00 91.44 133 ASN A C 1
ATOM 1040 O O . ASN A 1 133 ? -5.521 -1.856 -10.038 1.00 91.44 133 ASN A O 1
ATOM 1044 N N . ALA A 1 134 ? -5.095 0.063 -8.944 1.00 87.94 134 ALA A N 1
ATOM 1045 C CA . ALA A 1 134 ? -5.971 0.945 -9.704 1.00 87.94 134 ALA A CA 1
ATOM 1046 C C . ALA A 1 134 ? -5.258 1.636 -10.887 1.00 87.94 134 ALA A C 1
ATOM 1048 O O . ALA A 1 134 ? -5.725 2.671 -11.369 1.00 87.94 134 ALA A O 1
ATOM 1049 N N . ALA A 1 135 ? -4.119 1.113 -11.359 1.00 83.69 135 ALA A N 1
ATOM 1050 C CA . ALA A 1 135 ? -3.421 1.668 -12.513 1.00 83.69 135 ALA A CA 1
ATOM 1051 C C . ALA A 1 135 ? -4.299 1.610 -13.779 1.00 83.69 135 ALA A C 1
ATOM 1053 O O . ALA A 1 135 ? -4.740 0.548 -14.218 1.00 83.69 135 ALA A O 1
ATOM 1054 N N . MET A 1 136 ? -4.549 2.771 -14.388 1.00 72.81 136 MET A N 1
ATOM 1055 C CA . MET A 1 136 ? -5.381 2.892 -15.585 1.00 72.81 136 MET A CA 1
ATOM 1056 C C . MET A 1 136 ? -4.512 3.128 -16.821 1.00 72.81 136 MET A C 1
ATOM 1058 O O . MET A 1 136 ? -3.882 4.174 -16.942 1.00 72.81 136 MET A O 1
ATOM 1062 N N . MET A 1 137 ? -4.523 2.191 -17.775 1.00 60.25 137 MET A N 1
ATOM 1063 C CA . MET A 1 137 ? -3.960 2.419 -19.117 1.00 60.25 137 MET A CA 1
ATOM 1064 C C . MET A 1 137 ? -5.057 2.565 -20.172 1.00 60.25 137 MET A C 1
ATOM 1066 O O . MET A 1 137 ? -5.139 3.586 -20.848 1.00 60.25 137 MET A O 1
ATOM 1070 N N . HIS A 1 138 ? -5.941 1.565 -20.275 1.00 56.88 138 HIS A N 1
ATOM 1071 C CA . HIS A 1 138 ? -6.946 1.493 -21.348 1.00 56.88 138 HIS A CA 1
ATOM 1072 C C . HIS A 1 138 ? -8.329 0.997 -20.899 1.00 56.88 138 HIS A C 1
ATOM 1074 O O . HIS A 1 138 ? -9.308 1.167 -21.624 1.00 56.88 138 HIS A O 1
ATOM 1080 N N . ARG A 1 139 ? -8.447 0.400 -19.704 1.00 54.31 139 ARG A N 1
ATOM 1081 C CA . ARG A 1 139 ? -9.718 -0.111 -19.173 1.00 54.31 139 ARG A CA 1
ATOM 1082 C C . ARG A 1 139 ? -10.346 0.909 -18.227 1.00 54.31 139 ARG A C 1
ATOM 1084 O O . ARG A 1 139 ? -9.763 1.253 -17.206 1.00 54.31 139 ARG A O 1
ATOM 1091 N N . LYS A 1 140 ? -11.554 1.376 -18.557 1.00 63.12 140 LYS A N 1
ATOM 1092 C CA . LYS A 1 140 ? -12.386 2.234 -17.694 1.00 63.12 140 LYS A CA 1
ATOM 1093 C C . LYS A 1 140 ? -13.166 1.387 -16.683 1.00 63.12 140 LYS A C 1
ATOM 1095 O O . LYS A 1 140 ? -14.390 1.443 -16.644 1.00 63.12 140 LYS A O 1
ATOM 1100 N N . MET A 1 141 ? -12.469 0.546 -15.926 1.00 66.81 141 MET A N 1
ATOM 1101 C CA . MET A 1 141 ? -13.092 -0.264 -14.882 1.00 66.81 141 MET A CA 1
ATOM 1102 C C . MET A 1 141 ? -12.790 0.341 -13.520 1.00 66.81 141 MET A C 1
ATOM 1104 O O . MET A 1 141 ? -11.635 0.601 -13.197 1.00 66.81 141 MET A O 1
ATOM 1108 N N . ALA A 1 142 ? -13.841 0.569 -12.739 1.00 76.50 142 ALA A N 1
ATOM 1109 C CA . ALA A 1 142 ? -13.717 0.929 -11.338 1.00 76.50 142 ALA A CA 1
ATOM 1110 C C . ALA A 1 142 ? -13.710 -0.347 -10.490 1.00 76.50 142 ALA A C 1
ATOM 1112 O O . ALA A 1 142 ? -14.468 -1.279 -10.762 1.00 76.50 142 ALA A O 1
ATOM 1113 N N . VAL A 1 143 ? -12.879 -0.367 -9.450 1.00 77.81 143 VAL A N 1
ATOM 1114 C CA . VAL A 1 143 ? -12.969 -1.355 -8.373 1.00 77.81 143 VAL A CA 1
ATOM 1115 C C . VAL A 1 143 ? -13.778 -0.722 -7.248 1.00 77.81 143 VAL A C 1
ATOM 1117 O O . VAL A 1 143 ? -13.445 0.370 -6.788 1.00 77.81 143 VAL A O 1
ATOM 1120 N N . VAL A 1 144 ? -14.848 -1.392 -6.823 1.00 81.50 144 VAL A N 1
ATOM 1121 C CA . VAL A 1 144 ? -15.655 -0.983 -5.669 1.00 81.50 144 VAL A CA 1
ATOM 1122 C C . VAL A 1 144 ? -15.304 -1.906 -4.511 1.00 81.50 144 VAL A C 1
ATOM 1124 O O . VAL A 1 144 ? -15.449 -3.120 -4.629 1.00 81.50 144 VAL A O 1
ATOM 1127 N N . VAL A 1 145 ? -14.826 -1.327 -3.411 1.00 75.56 145 VAL A N 1
ATOM 1128 C CA . VAL A 1 145 ? -14.521 -2.051 -2.173 1.00 75.56 145 VAL A CA 1
ATOM 1129 C C . VAL A 1 145 ? -15.509 -1.602 -1.104 1.00 75.56 145 VAL A C 1
ATOM 1131 O O . VAL A 1 145 ? -15.610 -0.407 -0.826 1.00 75.56 145 VAL A O 1
ATOM 1134 N N . ASP A 1 146 ? -16.221 -2.558 -0.511 1.00 80.88 146 ASP A N 1
ATOM 1135 C CA . ASP A 1 146 ? -17.095 -2.334 0.641 1.00 80.88 146 ASP A CA 1
ATOM 1136 C C . ASP A 1 146 ? -16.438 -2.929 1.895 1.00 80.88 146 ASP A C 1
ATOM 1138 O O . ASP A 1 146 ? -16.259 -4.143 2.000 1.00 80.88 146 ASP A O 1
ATOM 1142 N N . LEU A 1 147 ? -16.021 -2.064 2.823 1.00 74.12 147 LEU A N 1
ATOM 1143 C CA . LEU A 1 147 ? -15.399 -2.468 4.082 1.00 74.12 147 LEU A CA 1
ATOM 1144 C C . LEU A 1 147 ? -16.461 -2.498 5.181 1.00 74.12 147 LEU A C 1
ATOM 1146 O O . LEU A 1 147 ? -17.096 -1.485 5.474 1.00 74.12 147 LEU A O 1
ATOM 1150 N N . LYS A 1 148 ? -16.616 -3.652 5.836 1.00 71.81 148 LYS A N 1
ATOM 1151 C CA . LYS A 1 148 ? -17.468 -3.771 7.027 1.00 71.81 148 LYS A CA 1
ATOM 1152 C C . LYS A 1 148 ? -16.885 -2.947 8.179 1.00 71.81 148 LYS A C 1
ATOM 1154 O O . LYS A 1 148 ? -15.713 -3.129 8.507 1.00 71.81 148 LYS A O 1
ATOM 1159 N N . ASN A 1 149 ? -17.699 -2.077 8.773 1.00 58.22 149 ASN A N 1
ATOM 1160 C CA . ASN A 1 149 ? -17.354 -1.339 9.992 1.00 58.22 149 ASN A CA 1
ATOM 1161 C C . ASN A 1 149 ? -17.120 -2.274 11.179 1.00 58.22 149 ASN A C 1
ATOM 1163 O O . ASN A 1 149 ? -17.867 -3.272 11.277 1.00 58.22 149 ASN A O 1
#

Radius of gyration: 15.83 Å; chains: 1; bounding box: 51×38×35 Å

pLDDT: mean 72.61, std 20.16, range [21.44, 95.94]

Foldseek 3Di:
DDDDDDDFDDDDDDPCCCPHPNCPPPNVVVVVVQQAQFFDDPDPDPSHDDDPVVNCVVLVPDALQDQEAEGAFAAFPFLQQAPVRDGRGDPNNNVCCLDNSNPNHAEYEYEDHQVSADWDWDDHPPHIHIYGHPHDDPDPDDDTDDDDD

Organism: NCBI:txid2823264

Sequence (149 aa):
MLTRFKRGMFVITSKRFVNGPGTNTLVGQLVKHFEQKASPRHSTGAFQYGTTEEANEINARIPSSTEILITHTPPYRTLDKTHSGKHAGCRNLAERLTSNDLKNCRLHVFGHIHEAAGAIIMDREHTELVAVNAAMMHRKMAVVVDLKN

Secondary structure (DSSP, 8-state):
------S-------GGGGTSTTTTSHHHHHHHHTTS--EE-SSS-SSEE-SHHHHHHHHHTS-TT-SEEE-SSPBTTSS-B-TTS-B-SBHHHHHHHHSGGGTT--EEEE-S-GGG-EEEEEEETTEEEEEEE---SS--PPP------